Protein 5JUG (pdb70)

InterPro domains:
  IPR049168 Glycosyl hydrolase family 134 [PF21087] (18-165)

Solvent-accessible surface area: 7448 Å² total; per-residue (Å²): 126,89,52,25,123,87,35,85,23,24,62,85,103,3,57,50,2,2,82,56,0,81,97,0,96,139,34,41,8,55,29,21,2,1,0,0,0,1,22,35,19,72,121,0,49,36,91,31,70,113,0,40,124,70,79,15,43,52,0,16,0,0,2,0,34,2,7,0,25,3,0,60,49,20,3,89,74,7,50,87,38,29,42,67,88,47,76,70,0,28,47,2,42,107,30,31,42,79,0,3,49,0,0,73,58,0,24,97,105,42,34,66,95,32,1,0,0,0,17,27,60,20,66,72,0,54,95,63,48,136,56,88,65,8,62,60,10,60,47,1,0,80,30,0,49,48,28,1,83,88,74,84,57,16,41,27,48,53,32,24,27,64,7,106,30,88,103,113

Radius of gyration: 15.14 Å; Cα contacts (8 Å, |Δi|>4): 278; chains: 1; bounding box: 36×38×34 Å

Foldseek 3Di:
DDDPDPWDKDKDFDPPQLVVLVVLVVLPDDLLNVLLLLAQDQNLAFPQPFLVPDAFQSRFEHSNRAGNVLLQVFPPVNDPHHRNVRVVRNVRRVDSNVVVVSVVRSCVVQPVQLSLQCRQPNPVSNVVVPDPLSVVSVSFSVVQSVVCVVDVVNSRGRMRIYIDRDHD

Nearest PDB structures (foldseek):
  5jug-assembly1_A  TM=1.006E+00  e=2.097E-33  Streptomyces sp. NRRL B-16215
  5jts-assembly1_A  TM=9.935E-01  e=2.368E-30  Streptomyces sp.
  5xul-assembly1_B  TM=9.926E-01  e=1.513E-20  Rhizopus microsporus

Organism: NCBI:txid1415550

Structure (mmCIF, N/CA/C/O backbone):
data_5JUG
#
_entry.id   5JUG
#
_cell.length_a   36.707
_cell.length_b   53.841
_cell.length_c   82.636
_cell.angle_alpha   90.00
_cell.angle_beta   90.00
_cell.angle_gamma   90.00
#
_symmetry.space_group_name_H-M   'P 21 21 21'
#
loop_
_entity.id
_entity.type
_entity.pdbx_description
1 polymer beta-1,4-mannanase
2 branched beta-D-mannopyranose-(1-4)-beta-D-mannopyranose-(1-4)-beta-D-mannopyranose-(1-4)-beta-D-mannopyranose-(1-4)-beta-D-mannopyranose
3 non-polymer alpha-D-mannopyranose
4 non-polymer GLYCEROL
5 non-polymer 'CHLORIDE ION'
6 water water
#
loop_
_atom_site.group_PDB
_atom_site.id
_atom_site.type_symbol
_atom_site.label_atom_id
_atom_site.label_alt_id
_atom_site.label_comp_id
_atom_site.label_asym_id
_atom_site.label_entity_id
_atom_site.label_seq_id
_atom_site.pdbx_PDB_ins_code
_atom_site.Cartn_x
_atom_site.Cartn_y
_atom_site.Cartn_z
_atom_site.occupancy
_atom_site.B_iso_or_equiv
_atom_site.auth_seq_id
_atom_site.auth_comp_id
_atom_site.auth_asym_id
_atom_site.auth_atom_id
_atom_site.pdbx_PDB_model_num
ATOM 1 N N . SER A 1 1 ? -12.107 26.816 -0.799 1.00 31.23 6 SER A N 1
ATOM 2 C CA . SER A 1 1 ? -12.962 27.980 -0.372 1.00 31.92 6 SER A CA 1
ATOM 3 C C . SER A 1 1 ? -14.033 27.559 0.645 1.00 31.98 6 SER A C 1
ATOM 4 O O . SER A 1 1 ? -13.806 27.724 1.848 1.00 34.02 6 SER A O 1
ATOM 7 N N . ALA A 1 2 ? -15.164 26.990 0.197 1.00 32.47 7 ALA A N 1
ATOM 8 C CA . ALA A 1 2 ? -16.193 26.510 1.133 1.00 31.65 7 ALA A CA 1
ATOM 9 C C . ALA A 1 2 ? -15.612 25.342 1.946 1.00 29.27 7 ALA A C 1
ATOM 10 O O . ALA A 1 2 ? -14.734 24.602 1.476 1.00 25.94 7 ALA A O 1
ATOM 12 N N . CYS A 1 3 ? -16.098 25.176 3.163 1.00 27.22 8 CYS A N 1
ATOM 13 C CA . CYS A 1 3 ? -15.480 24.214 4.088 1.00 23.62 8 CYS A CA 1
ATOM 14 C C . CYS A 1 3 ? -15.874 22.768 3.788 1.00 22.83 8 CYS A C 1
ATOM 15 O O . CYS A 1 3 ? -16.897 22.516 3.160 1.00 27.12 8 CYS A O 1
ATOM 18 N N . PRO A 1 4 ? -15.051 21.801 4.208 1.00 18.95 9 PRO A N 1
ATOM 19 C CA . PRO A 1 4 ? -15.371 20.409 3.986 1.00 20.81 9 PRO A CA 1
ATOM 20 C C . PRO A 1 4 ? -16.516 19.921 4.865 1.00 24.41 9 PRO A C 1
ATOM 21 O O . PRO A 1 4 ? -16.471 20.082 6.087 1.00 27.37 9 PRO A O 1
ATOM 25 N N . SER A 1 5 ? -17.513 19.322 4.224 1.00 26.02 10 SER A N 1
ATOM 26 C CA . SER A 1 5 ? -18.701 18.763 4.866 1.00 25.53 10 SER A CA 1
ATOM 27 C C . SER A 1 5 ? -18.942 19.107 6.333 1.00 27.18 10 SER A C 1
ATOM 28 O O . SER A 1 5 ? -18.538 18.371 7.257 1.00 31.12 10 SER A O 1
ATOM 31 N N . GLY A 1 6 ? -19.588 20.238 6.531 1.00 25.24 11 GLY A N 1
ATOM 32 C CA . GLY A 1 6 ? -20.042 20.662 7.853 1.00 25.80 11 GLY A CA 1
ATOM 33 C C . GLY A 1 6 ? -19.049 21.346 8.768 1.00 23.43 11 GLY A C 1
ATOM 34 O O . GLY A 1 6 ? -19.456 21.924 9.786 1.00 29.55 11 GLY A O 1
ATOM 35 N N . ALA A 1 7 ? -17.769 21.336 8.397 1.00 17.99 12 ALA A N 1
ATOM 36 C CA . ALA A 1 7 ? -16.708 21.752 9.304 1.00 18.03 12 ALA A CA 1
ATOM 37 C C . ALA A 1 7 ? -16.485 23.275 9.272 1.00 16.51 12 ALA A C 1
ATOM 38 O O . ALA A 1 7 ? -16.927 23.943 8.324 1.00 21.87 12 ALA A O 1
ATOM 40 N N . THR A 1 8 ? -15.825 23.795 10.327 1.00 17.62 13 THR A N 1
ATOM 41 C CA . THR A 1 8 ? -15.358 25.186 10.224 1.00 16.30 13 THR A CA 1
ATOM 42 C C . THR A 1 8 ? -13.949 25.205 9.683 1.00 13.05 13 THR A C 1
ATOM 43 O O . THR A 1 8 ? -13.146 24.322 9.958 1.00 13.22 13 THR A O 1
ATOM 47 N N . CYS A 1 9 ? -13.676 26.230 8.893 1.00 12.64 14 CYS A N 1
ATOM 48 C CA . CYS A 1 9 ? -12.394 26.361 8.234 1.00 10.56 14 CYS A CA 1
ATOM 49 C C . CYS A 1 9 ? -12.082 27.811 7.945 1.00 9.76 14 CYS A C 1
ATOM 50 O O . CYS A 1 9 ? -12.947 28.684 8.030 1.00 12.08 14 CYS A O 1
ATOM 53 N N . GLY A 1 10 ? -10.846 28.072 7.542 1.00 8.42 15 GLY A N 1
ATOM 54 C CA . GLY A 1 10 ? -10.476 29.415 7.143 1.00 9.01 15 GLY A CA 1
ATOM 55 C C . GLY A 1 10 ? -8.993 29.533 6.893 1.00 7.69 15 GLY A C 1
ATOM 56 O O . GLY A 1 10 ? -8.316 28.538 6.686 1.00 7.47 15 GLY A O 1
ATOM 57 N N . SER A 1 11 ? -8.518 30.773 6.886 1.00 7.70 16 SER A N 1
ATOM 58 C CA . SER A 1 11 ? -7.099 31.041 6.699 1.00 7.22 16 SER A CA 1
ATOM 59 C C . SER A 1 11 ? -6.707 32.315 7.400 1.00 6.90 16 SER A C 1
ATOM 60 O O . SER A 1 11 ? -7.541 33.208 7.614 1.00 8.64 16 SER A O 1
ATOM 63 N N . TYR A 1 12 ? -5.432 32.419 7.736 1.00 6.45 17 TYR A N 1
ATOM 64 C CA . TYR A 1 12 ? -4.881 33.617 8.353 1.00 6.79 17 TYR A CA 1
ATOM 65 C C . TYR A 1 12 ? -3.381 33.625 8.167 1.00 6.97 17 TYR A C 1
ATOM 66 O O . TYR A 1 12 ? -2.766 32.615 7.812 1.00 7.52 17 TYR A O 1
ATOM 75 N N . THR A 1 13 ? -2.779 34.783 8.439 1.00 7.42 18 THR A N 1
ATOM 76 C CA . THR A 1 13 ? -1.345 34.968 8.254 1.00 8.29 18 THR A CA 1
ATOM 77 C C . THR A 1 13 ? -0.563 34.622 9.508 1.00 7.87 18 THR A C 1
ATOM 78 O O . THR A 1 13 ? -0.950 35.037 10.600 1.00 9.33 18 THR A O 1
ATOM 82 N N . VAL A 1 14 ? 0.553 33.923 9.322 1.00 7.87 19 VAL A N 1
ATOM 83 C CA . VAL A 1 14 ? 1.495 33.562 10.390 1.00 7.71 19 VAL A CA 1
ATOM 84 C C . VAL A 1 14 ? 2.868 34.078 9.970 1.00 8.03 19 VAL A C 1
ATOM 85 O O . VAL A 1 14 ? 3.448 33.595 9.002 1.00 8.58 19 VAL A O 1
ATOM 89 N N . GLY A 1 15 ? 3.417 35.019 10.721 1.00 10.69 20 GLY A N 1
ATOM 90 C CA . GLY A 1 15 ? 4.721 35.579 10.380 1.00 12.25 20 GLY A CA 1
ATOM 91 C C . GLY A 1 15 ? 5.788 34.505 10.332 1.00 11.95 20 GLY A C 1
ATOM 92 O O . GLY A 1 15 ? 5.856 33.619 11.199 1.00 13.58 20 GLY A O 1
ATOM 93 N N . GLY A 1 16 ? 6.593 34.515 9.279 1.00 11.94 21 GLY A N 1
ATOM 94 C CA . GLY A 1 16 ? 7.680 33.569 9.111 1.00 11.70 21 GLY A CA 1
ATOM 95 C C . GLY A 1 16 ? 7.282 32.221 8.549 1.00 9.38 21 GLY A C 1
ATOM 96 O O . GLY A 1 16 ? 8.148 31.400 8.261 1.00 10.41 21 GLY A O 1
ATOM 97 N N . LEU A 1 17 ? 5.986 31.967 8.355 1.00 8.03 22 LEU A N 1
ATOM 98 C CA . LEU A 1 17 ? 5.562 30.660 7.938 1.00 7.39 22 LEU A CA 1
ATOM 99 C C . LEU A 1 17 ? 6.035 30.343 6.528 1.00 6.88 22 LEU A C 1
ATOM 100 O O . LEU A 1 17 ? 6.359 29.201 6.234 1.00 7.47 22 LEU A O 1
ATOM 105 N N . GLY A 1 18 ? 6.066 31.313 5.625 1.00 7.22 23 GLY A N 1
ATOM 106 C CA . GLY A 1 18 ? 6.511 31.049 4.266 1.00 7.51 23 GLY A CA 1
ATOM 107 C C . GLY A 1 18 ? 7.910 30.501 4.194 1.00 7.51 23 GLY A C 1
ATOM 108 O O . GLY A 1 18 ? 8.188 29.528 3.475 1.00 8.24 23 GLY A O 1
ATOM 109 N N . SER A 1 19 ? 8.829 31.119 4.927 1.00 7.89 24 SER A N 1
ATOM 110 C CA A SER A 1 19 ? 10.198 30.625 4.952 0.70 8.51 24 SER A CA 1
ATOM 111 C CA B SER A 1 19 ? 10.209 30.652 4.988 0.30 8.77 24 SER A CA 1
ATOM 112 C C . SER A 1 19 ? 10.264 29.224 5.547 1.00 8.00 24 SER A C 1
ATOM 113 O O . SER A 1 19 ? 11.046 28.380 5.092 1.00 8.37 24 SER A O 1
ATOM 118 N N . ARG A 1 20 ? 9.432 28.959 6.551 1.00 7.06 25 ARG A N 1
ATOM 119 C CA . ARG A 1 20 ? 9.383 27.635 7.142 1.00 6.90 25 ARG A CA 1
ATOM 120 C C . ARG A 1 20 ? 8.834 26.587 6.159 1.00 6.49 25 ARG A C 1
ATOM 121 O O . ARG A 1 20 ? 9.360 25.468 6.070 1.00 7.14 25 ARG A O 1
ATOM 129 N N . LYS A 1 21 ? 7.783 26.932 5.407 1.00 6.17 26 LYS A N 1
ATOM 130 C CA . LYS A 1 21 ? 7.264 26.022 4.379 1.00 6.56 26 LYS A CA 1
ATOM 131 C C . LYS A 1 21 ? 8.391 25.632 3.433 1.00 6.74 26 LYS A C 1
ATOM 132 O O . LYS A 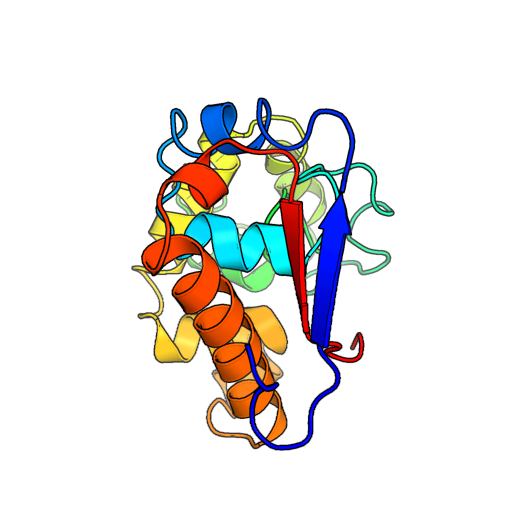1 21 ? 8.513 24.476 3.030 1.00 7.66 26 LYS A O 1
ATOM 138 N N . GLN A 1 22 ? 9.180 26.613 3.004 1.00 7.27 27 GLN A N 1
ATOM 139 C CA . GLN A 1 22 ? 10.284 26.345 2.081 1.00 8.25 27 GLN A CA 1
ATOM 140 C C . GLN A 1 22 ? 11.288 25.395 2.694 1.00 8.18 27 GLN A C 1
ATOM 141 O O . GLN A 1 22 ? 11.793 24.489 2.008 1.00 8.87 27 GLN A O 1
ATOM 147 N N . GLN A 1 23 ? 11.569 25.560 3.980 1.00 8.09 28 GLN A N 1
ATOM 148 C CA . GLN A 1 23 ? 12.485 24.658 4.661 1.00 8.99 28 GLN A CA 1
ATOM 149 C C . GLN A 1 23 ? 11.953 23.238 4.718 1.00 8.88 28 GLN A C 1
ATOM 150 O O . GLN A 1 23 ? 12.698 22.277 4.480 1.00 10.09 28 GLN A O 1
ATOM 156 N N . VAL A 1 24 ? 10.655 23.083 4.976 1.00 7.92 29 VAL A N 1
ATOM 157 C CA . VAL A 1 24 ? 10.032 21.778 5.029 1.00 8.21 29 VAL A CA 1
ATOM 158 C C . VAL A 1 24 ? 10.096 21.093 3.652 1.00 8.45 29 VAL A C 1
ATOM 159 O O . VAL A 1 24 ? 10.434 19.911 3.549 1.00 9.51 29 VAL A O 1
ATOM 163 N N . ARG A 1 25 ? 9.822 21.861 2.593 1.00 8.07 30 ARG A N 1
ATOM 164 C CA A ARG A 1 25 ? 9.866 21.329 1.237 0.50 8.68 30 ARG A CA 1
ATOM 165 C CA B ARG A 1 25 ? 9.878 21.321 1.243 0.50 8.68 30 ARG A CA 1
ATOM 166 C C . ARG A 1 25 ? 11.292 20.915 0.893 1.00 9.70 30 ARG A C 1
ATOM 167 O O . ARG A 1 25 ? 11.516 19.855 0.301 1.00 10.90 30 ARG A O 1
ATOM 182 N N . ASN A 1 26 ? 12.255 21.749 1.238 1.00 10.23 31 ASN A N 1
ATOM 183 C CA . ASN A 1 26 ? 13.637 21.401 0.924 1.00 11.04 31 ASN A CA 1
ATOM 184 C C . ASN A 1 26 ? 14.106 20.180 1.704 1.00 10.99 31 ASN A C 1
ATOM 185 O O . ASN A 1 26 ? 14.957 19.460 1.197 1.00 14.24 31 ASN A O 1
ATOM 190 N N . ALA A 1 27 ? 13.513 19.894 2.865 1.00 10.39 32 ALA A N 1
ATOM 191 C CA . ALA A 1 27 ? 13.788 18.679 3.643 1.00 11.12 32 ALA A CA 1
ATOM 192 C C . ALA A 1 27 ? 13.055 17.453 3.104 1.00 10.70 32 ALA A C 1
ATOM 193 O O . ALA A 1 27 ? 13.170 16.366 3.707 1.00 13.67 32 ALA A O 1
ATOM 195 N N . GLY A 1 28 ? 12.304 17.599 2.010 1.00 10.70 33 GLY A N 1
ATOM 196 C CA . GLY A 1 28 ? 11.642 16.471 1.371 1.00 10.86 33 GLY A CA 1
ATOM 197 C C . GLY A 1 28 ? 10.152 16.422 1.539 1.00 10.25 33 GLY A C 1
ATOM 198 O O . GLY A 1 28 ? 9.517 15.474 1.081 1.00 13.52 33 GLY A O 1
ATOM 199 N N . GLY A 1 29 ? 9.581 17.440 2.181 1.00 9.44 34 GLY A N 1
ATOM 200 C CA . GLY A 1 29 ? 8.158 17.463 2.375 1.00 9.92 34 GLY A CA 1
ATOM 201 C C . GLY A 1 29 ? 7.372 17.787 1.123 1.00 9.87 34 GLY A C 1
ATOM 202 O O . GLY A 1 29 ? 7.617 18.763 0.423 1.00 11.76 34 GLY A O 1
ATOM 203 N N . SER A 1 30 ? 6.433 16.918 0.816 1.00 9.30 35 SER A N 1
ATOM 204 C CA . SER A 1 30 ? 5.478 17.125 -0.281 1.00 9.20 35 SER A CA 1
ATOM 205 C C . SER A 1 30 ? 4.351 18.039 0.118 1.00 7.80 35 SER A C 1
ATOM 206 O O . SER A 1 30 ? 4.239 18.442 1.283 1.00 7.61 35 SER A O 1
ATOM 209 N N . SER A 1 31 ? 3.448 18.364 -0.819 1.00 8.16 36 SER A N 1
ATOM 210 C CA A SER A 1 31 ? 2.251 19.143 -0.430 0.50 8.05 36 SER A CA 1
ATOM 211 C CA B SER A 1 31 ? 2.279 19.124 -0.451 0.50 7.75 36 SER A CA 1
ATOM 212 C C . SER A 1 31 ? 1.375 18.407 0.567 1.00 6.98 36 SER A C 1
ATOM 213 O O . SER A 1 31 ? 0.767 19.050 1.423 1.00 7.97 36 SER A O 1
ATOM 218 N N . LEU A 1 32 ? 1.275 17.077 0.473 1.00 7.14 37 LEU A N 1
ATOM 219 C CA . LEU A 1 32 ? 0.520 16.341 1.490 1.00 6.92 37 LEU A CA 1
ATOM 220 C C . LEU A 1 32 ? 1.233 16.489 2.846 1.00 6.26 37 LEU A C 1
ATOM 221 O O . LEU A 1 32 ? 0.562 16.704 3.867 1.00 6.56 37 LEU A O 1
ATOM 226 N N . ASP A 1 33 ? 2.551 16.377 2.874 1.00 6.51 38 ASP A N 1
ATOM 227 C CA . ASP A 1 33 ? 3.275 16.528 4.139 1.00 6.67 38 ASP A CA 1
ATOM 228 C C . ASP A 1 33 ? 3.086 17.936 4.723 1.00 5.86 38 ASP A C 1
ATOM 229 O O . ASP A 1 33 ? 2.851 18.120 5.932 1.00 6.02 38 ASP A O 1
ATOM 234 N N . LEU A 1 34 ? 3.136 18.955 3.856 1.00 5.67 39 LEU A N 1
ATOM 235 C CA . LEU A 1 34 ? 2.881 20.308 4.306 1.00 5.76 39 LEU A CA 1
ATOM 236 C C . LEU A 1 34 ? 1.468 20.457 4.860 1.00 4.94 39 LEU A C 1
ATOM 237 O O . LEU A 1 34 ? 1.282 21.145 5.866 1.00 5.65 39 LEU A O 1
ATOM 242 N N . ALA A 1 35 ? 0.479 19.833 4.225 1.00 4.93 40 ALA A N 1
ATOM 243 C CA . ALA A 1 35 ? -0.882 19.901 4.738 1.00 5.07 40 ALA A CA 1
ATOM 244 C C . ALA A 1 35 ? -1.012 19.240 6.096 1.00 5.05 40 ALA A C 1
ATOM 245 O O . ALA A 1 35 ? -1.680 19.791 6.987 1.00 5.68 40 ALA A O 1
ATOM 247 N N . VAL A 1 36 ? -0.372 18.084 6.289 1.00 4.99 41 VAL A N 1
ATOM 248 C CA . VAL A 1 36 ? -0.394 17.420 7.597 1.00 5.20 41 VAL A CA 1
ATOM 249 C C . VAL A 1 36 ? 0.239 18.357 8.639 1.00 5.33 41 VAL A C 1
ATOM 250 O O . VAL A 1 36 ? -0.326 18.572 9.715 1.00 6.10 41 VAL A O 1
ATOM 254 N N . ALA A 1 37 ? 1.417 18.895 8.344 1.00 4.90 42 ALA A N 1
ATOM 255 C CA . ALA A 1 37 ? 2.076 19.796 9.273 1.00 5.26 42 ALA A CA 1
ATOM 256 C C . ALA A 1 37 ? 1.222 21.024 9.574 1.00 5.29 42 ALA A C 1
ATOM 257 O O . ALA A 1 37 ? 1.133 21.506 10.715 1.00 6.20 42 ALA A O 1
ATOM 259 N N . MET A 1 38 ? 0.580 21.574 8.545 1.00 5.54 43 MET A N 1
ATOM 260 C CA . MET A 1 38 ? -0.212 22.774 8.694 1.00 5.29 43 MET A CA 1
ATOM 261 C C . MET A 1 38 ? -1.392 22.567 9.620 1.00 5.43 43 MET A C 1
ATOM 262 O O . MET A 1 38 ? -1.777 23.495 10.344 1.00 6.03 43 MET A O 1
ATOM 267 N N . LEU A 1 39 ? -1.994 21.368 9.605 1.00 5.70 44 LEU A N 1
ATOM 268 C CA . LEU A 1 39 ? -3.074 21.069 10.528 1.00 5.98 44 LEU A CA 1
ATOM 269 C C . LEU A 1 39 ? -2.591 21.020 11.982 1.00 5.99 44 LEU A C 1
ATOM 270 O O . LEU A 1 39 ? -3.339 21.374 12.884 1.00 7.50 44 LEU A O 1
ATOM 275 N N . GLN A 1 40 ? -1.361 20.552 12.223 1.00 5.88 45 GLN A N 1
ATOM 276 C CA . GLN A 1 40 ? -0.915 20.277 13.591 1.00 6.18 45 GLN A CA 1
ATOM 277 C C . GLN A 1 40 ? -0.508 21.481 14.393 1.00 6.05 45 GLN A C 1
ATOM 278 O O . GLN A 1 40 ? -0.757 21.513 15.611 1.00 7.22 45 GLN A O 1
ATOM 284 N N . THR A 1 41 ? 0.201 22.436 13.759 1.00 5.95 46 THR A N 1
ATOM 285 C CA . THR A 1 41 ? 0.706 23.592 14.463 1.00 5.87 46 THR A CA 1
ATOM 286 C C . THR A 1 41 ? 0.651 24.778 13.500 1.00 5.76 46 THR A C 1
ATOM 287 O O . THR A 1 41 ? 0.584 24.617 12.297 1.00 7.51 46 THR A O 1
ATOM 291 N N . GLU A 1 42 ? 0.748 25.958 14.083 1.00 5.71 47 GLU A N 1
ATOM 292 C CA . GLU A 1 42 ? 0.726 27.184 13.260 1.00 5.80 47 GLU A CA 1
ATOM 293 C C . GLU A 1 42 ? 2.028 27.460 12.546 1.00 5.96 47 GLU A C 1
ATOM 294 O O . GLU A 1 42 ? 2.006 27.949 11.411 1.00 6.76 47 GLU A O 1
ATOM 300 N N . ARG A 1 43 ? 3.149 27.247 13.235 1.00 5.89 48 ARG A N 1
ATOM 301 C CA A ARG A 1 43 ? 4.449 27.621 12.697 0.40 6.23 48 ARG A CA 1
ATOM 302 C CA B ARG A 1 43 ? 4.478 27.612 12.726 0.40 6.11 48 ARG A CA 1
ATOM 303 C CA C ARG A 1 43 ? 4.466 27.618 12.712 0.20 6.36 48 ARG A CA 1
ATOM 304 C C . ARG A 1 43 ? 5.248 26.425 12.191 1.00 6.04 48 ARG A C 1
ATOM 305 O O . ARG A 1 43 ? 6.407 26.553 11.833 1.00 7.01 48 ARG A O 1
ATOM 327 N N . MET A 1 44 ? 4.602 25.260 12.111 1.00 5.85 49 MET A N 1
ATOM 328 C CA . MET A 1 44 ? 5.304 24.024 11.665 1.00 5.76 49 MET A CA 1
ATOM 329 C C . MET A 1 44 ? 6.534 23.801 12.509 1.00 6.00 49 MET A C 1
ATOM 330 O O . MET A 1 44 ? 7.662 23.642 12.009 1.00 6.94 49 MET A O 1
ATOM 335 N N . ASP A 1 45 ? 6.308 23.765 13.824 1.00 6.54 50 ASP A N 1
ATOM 336 C CA . ASP A 1 45 ? 7.378 23.681 14.805 1.00 7.09 50 ASP A CA 1
ATOM 337 C C . ASP A 1 45 ? 7.074 22.638 15.856 1.00 6.81 50 ASP A C 1
ATOM 338 O O . ASP A 1 45 ? 6.100 21.887 15.746 1.00 8.46 50 ASP A O 1
ATOM 343 N N . THR A 1 46 ? 7.967 22.543 16.845 1.00 6.30 51 THR A N 1
ATOM 344 C CA . THR A 1 46 ? 7.875 21.521 17.854 1.00 7.13 51 THR A CA 1
ATOM 345 C C . THR A 1 46 ? 7.856 22.088 19.270 1.00 7.96 51 THR A C 1
ATOM 346 O O . THR A 1 46 ? 8.153 21.391 20.247 1.00 9.69 51 THR A O 1
ATOM 350 N N . ALA A 1 47 ? 7.396 23.318 19.405 1.00 8.55 52 ALA A N 1
ATOM 351 C CA . ALA A 1 47 ? 7.331 23.981 20.710 1.00 9.75 52 ALA A CA 1
ATOM 352 C C . ALA A 1 47 ? 6.089 23.622 21.506 1.00 8.40 52 ALA A C 1
ATOM 353 O O . ALA A 1 47 ? 5.942 24.090 22.637 1.00 9.57 52 ALA A O 1
ATOM 355 N N . TYR A 1 48 ? 5.173 22.842 20.934 1.00 7.92 53 TYR A N 1
ATOM 356 C CA . TYR A 1 48 ? 4.022 22.313 21.657 1.00 7.06 53 TYR A CA 1
ATOM 357 C C . TYR A 1 48 ? 4.511 21.501 22.851 1.00 7.11 53 TYR A C 1
ATOM 358 O O . TYR A 1 48 ? 5.655 21.113 22.910 1.00 7.46 53 TYR A O 1
ATOM 367 N N . PRO A 1 49 ? 3.634 21.254 23.835 1.00 7.24 54 PRO A N 1
ATOM 368 C CA . PRO A 1 49 ? 4.090 20.556 25.040 1.00 7.75 54 PRO A CA 1
ATOM 369 C C . PRO A 1 49 ? 4.763 19.241 24.692 1.00 7.20 54 PRO A C 1
ATOM 370 O O . PRO A 1 49 ? 4.320 18.533 23.765 1.00 7.41 54 PRO A O 1
ATOM 374 N N . TYR A 1 50 ? 5.795 18.866 25.434 1.00 7.65 55 TYR A N 1
ATOM 375 C CA . TYR A 1 50 ? 6.550 17.668 25.150 1.00 7.68 55 TYR A CA 1
ATOM 376 C C . TYR A 1 50 ? 5.603 16.473 25.045 1.00 6.68 55 TYR A C 1
ATOM 377 O O . TYR A 1 50 ? 4.745 16.247 25.931 1.00 7.74 55 TYR A O 1
ATOM 386 N N . GLY A 1 51 ? 5.757 15.688 23.974 1.00 6.50 56 GLY A N 1
ATOM 387 C CA . GLY A 1 51 ? 4.875 14.541 23.725 1.00 6.47 56 GLY A CA 1
ATOM 388 C C . GLY A 1 51 ? 3.452 14.885 23.412 1.00 6.31 56 GLY A C 1
ATOM 389 O O . GLY A 1 51 ? 2.610 13.988 23.345 1.00 6.65 56 GLY A O 1
ATOM 390 N N . ASP A 1 52 ? 3.144 16.166 23.212 1.00 6.49 57 ASP A N 1
ATOM 391 C CA . ASP A 1 52 ? 1.790 16.702 23.252 1.00 7.55 57 ASP A CA 1
ATOM 392 C C . ASP A 1 52 ? 1.026 16.230 24.507 1.00 7.52 57 ASP A C 1
ATOM 393 O O . ASP A 1 52 ? -0.152 15.917 24.458 1.00 8.85 57 ASP A O 1
ATOM 39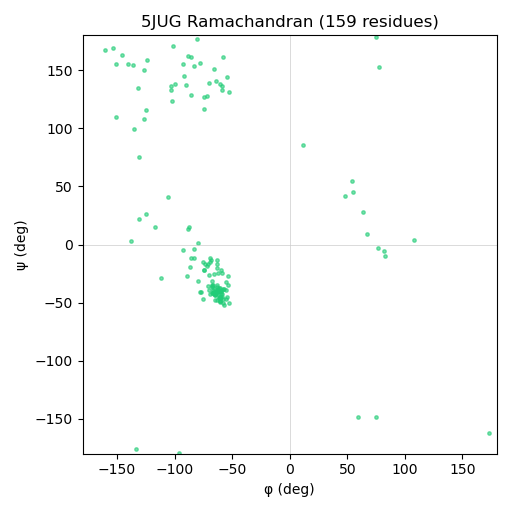8 N N . ASN A 1 53 ? 1.727 16.222 25.646 1.00 7.28 58 ASN A N 1
ATOM 399 C CA . ASN A 1 53 ? 1.143 15.835 26.934 1.00 8.45 58 ASN A CA 1
ATOM 400 C C . ASN A 1 53 ? 0.674 14.404 26.993 1.00 7.88 58 ASN A C 1
ATOM 401 O O . ASN A 1 53 ? -0.216 14.073 27.772 1.00 12.02 58 ASN A O 1
ATOM 406 N N . LYS A 1 54 ? 1.297 13.541 26.210 1.00 7.17 59 LYS A N 1
ATOM 407 C CA . LYS A 1 54 ? 1.034 12.111 26.198 1.00 6.91 59 LYS A CA 1
ATOM 408 C C . LYS A 1 54 ? 2.366 11.402 26.395 1.00 6.66 59 LYS A C 1
ATOM 409 O O . LYS A 1 54 ? 3.425 11.914 26.024 1.00 7.58 59 LYS A O 1
ATOM 415 N N . SER A 1 55 ? 2.296 10.224 27.013 1.00 6.93 60 SER A N 1
ATOM 416 C CA . SER A 1 55 ? 3.457 9.392 27.263 1.00 6.51 60 SER A CA 1
ATOM 417 C C . SER A 1 55 ? 3.234 8.020 26.650 1.00 6.74 60 SER A C 1
ATOM 418 O O . SER A 1 55 ? 2.113 7.590 26.439 1.00 10.27 60 SER A O 1
ATOM 421 N N . GLY A 1 56 ? 4.332 7.299 26.401 1.00 5.74 61 GLY A N 1
ATOM 422 C CA . GLY A 1 56 ? 4.271 5.977 25.814 1.00 5.49 61 GLY A CA 1
ATOM 423 C C . GLY A 1 56 ? 3.958 6.044 24.321 1.00 5.05 61 GLY A C 1
ATOM 424 O O . GLY A 1 56 ? 4.350 6.962 23.619 1.00 5.35 61 GLY A O 1
ATOM 425 N N . ASP A 1 57 ? 3.265 5.000 23.871 1.00 5.11 62 ASP A N 1
ATOM 426 C CA . ASP A 1 57 ? 2.970 4.875 22.457 1.00 4.98 62 ASP A CA 1
ATOM 427 C C . ASP A 1 57 ? 2.174 6.022 21.861 1.00 4.94 62 ASP A C 1
ATOM 428 O O . ASP A 1 57 ? 2.257 6.275 20.643 1.00 5.43 62 ASP A O 1
ATOM 433 N N . ALA A 1 58 ? 1.407 6.748 22.682 1.00 4.83 63 ALA A N 1
ATOM 434 C CA . ALA A 1 58 ? 0.625 7.877 22.173 1.00 4.97 63 ALA A CA 1
ATOM 435 C C . ALA A 1 58 ? 1.415 9.172 22.054 1.00 4.94 63 ALA A C 1
ATOM 436 O O . ALA A 1 58 ? 0.916 10.129 21.465 1.00 5.77 63 ALA A O 1
ATOM 438 N N . ALA A 1 59 ? 2.624 9.218 22.630 1.00 4.88 64 ALA A N 1
ATOM 439 C CA . ALA A 1 59 ? 3.413 10.458 22.635 1.00 4.96 64 ALA A CA 1
ATOM 440 C C . ALA A 1 59 ? 3.680 10.940 21.221 1.00 4.82 64 ALA A C 1
ATOM 441 O O . ALA A 1 59 ? 4.041 10.151 20.344 1.00 5.04 64 ALA A O 1
ATOM 443 N N . ASN A 1 60 ? 3.516 12.255 21.022 1.00 4.70 65 ASN A N 1
ATOM 444 C CA . ASN A 1 60 ? 3.692 12.888 19.728 1.00 4.76 65 ASN A CA 1
ATOM 445 C C . ASN A 1 60 ? 5.023 13.636 19.626 1.00 4.57 65 ASN A C 1
ATOM 446 O O . ASN A 1 60 ? 5.371 14.381 20.538 1.00 5.04 65 ASN A O 1
ATOM 451 N N . PHE A 1 61 ? 5.687 13.457 18.475 1.00 4.44 66 PHE A N 1
ATOM 452 C CA . PHE A 1 61 ? 6.971 14.098 18.209 1.00 4.87 66 PHE A CA 1
ATOM 453 C C . PHE A 1 61 ? 7.025 14.673 16.803 1.00 4.61 66 PHE A C 1
ATOM 454 O O . PHE A 1 61 ? 6.378 14.162 15.885 1.00 5.06 66 PHE A O 1
ATOM 462 N N . GLY A 1 62 ? 7.872 15.693 16.638 1.00 4.75 67 GLY A N 1
ATOM 463 C CA . GLY A 1 62 ? 8.098 16.309 15.360 1.00 4.66 67 GLY A CA 1
ATOM 464 C C . GLY A 1 62 ? 6.970 17.200 14.897 1.00 4.33 67 GLY A C 1
ATOM 465 O O . GLY A 1 62 ? 5.951 17.380 15.588 1.00 4.81 67 GLY A O 1
ATOM 466 N N . ILE A 1 63 ? 7.150 17.808 13.727 1.00 4.78 68 ILE A N 1
ATOM 467 C CA . ILE A 1 63 ? 6.189 18.790 13.250 1.00 4.92 68 ILE A CA 1
ATOM 468 C C . ILE A 1 63 ? 4.889 18.177 12.763 1.00 4.85 68 ILE A C 1
ATOM 469 O O . ILE A 1 63 ? 3.890 18.880 12.616 1.00 6.01 68 ILE A O 1
ATOM 474 N N . PHE A 1 64 ? 4.903 16.866 12.495 1.00 4.71 69 PHE A N 1
ATOM 475 C CA . PHE A 1 64 ? 3.712 16.186 12.050 1.00 4.84 69 PHE A CA 1
ATOM 476 C C . PHE A 1 64 ? 2.934 15.577 13.202 1.00 4.98 69 PHE A C 1
ATOM 477 O O . PHE A 1 64 ? 1.874 15.007 12.984 1.00 5.55 69 PHE A O 1
ATOM 485 N N . LYS A 1 65 ? 3.489 15.664 14.418 1.00 4.82 70 LYS A N 1
ATOM 486 C CA . LYS A 1 65 ? 2.893 15.005 15.607 1.00 4.94 70 LYS A CA 1
ATOM 487 C C . LYS A 1 65 ? 2.691 13.508 15.373 1.00 4.67 70 LYS A C 1
ATOM 488 O O . LYS A 1 65 ? 1.662 12.938 15.695 1.00 5.70 70 LYS A O 1
ATOM 494 N N . GLN A 1 66 ? 3.733 12.889 14.812 1.00 4.84 71 GLN A N 1
ATOM 495 C CA . GLN A 1 66 ? 3.772 11.413 14.716 1.00 4.58 71 GLN A CA 1
ATOM 496 C C . GLN A 1 66 ? 3.806 10.787 16.088 1.00 4.52 71 GLN A C 1
ATOM 497 O O . GLN A 1 66 ? 4.492 11.301 16.996 1.00 5.50 71 GLN A O 1
ATOM 503 N N . ASN A 1 67 ? 3.093 9.685 16.256 1.00 4.22 72 ASN A N 1
ATOM 504 C CA . ASN A 1 67 ? 3.097 9.012 17.552 1.00 4.41 72 ASN A CA 1
ATOM 505 C C . ASN A 1 67 ? 4.162 7.919 17.620 1.00 4.27 72 ASN A C 1
ATOM 506 O O . ASN A 1 67 ? 4.591 7.326 16.624 1.00 4.60 72 ASN A O 1
ATOM 511 N N . TRP A 1 68 ? 4.561 7.641 18.860 1.00 4.35 73 TRP A N 1
ATOM 512 C CA . TRP A 1 68 ? 5.650 6.706 19.110 1.00 4.56 73 TRP A CA 1
ATOM 513 C C . TRP A 1 68 ? 5.343 5.301 18.646 1.00 4.58 73 TRP A C 1
ATOM 514 O O . TRP A 1 68 ? 6.238 4.626 18.124 1.00 5.14 73 TRP A O 1
ATOM 525 N N . LEU A 1 69 ? 4.103 4.815 18.763 1.00 4.77 74 LEU A N 1
ATOM 526 C CA . LEU A 1 69 ? 3.783 3.494 18.219 1.00 4.94 74 LEU A CA 1
ATOM 527 C C . LEU A 1 69 ? 4.200 3.405 16.761 1.00 4.71 74 LEU A C 1
ATOM 528 O O . LEU A 1 69 ? 4.835 2.449 16.327 1.00 5.31 74 LEU A O 1
ATOM 533 N N . MET A 1 70 ? 3.796 4.392 15.971 1.00 4.70 75 MET A N 1
ATOM 534 C CA . MET A 1 70 ? 4.059 4.324 14.542 1.00 5.13 75 MET A CA 1
ATOM 535 C C . MET A 1 70 ? 5.566 4.509 14.241 1.00 4.64 75 MET A C 1
ATOM 536 O O . MET A 1 70 ? 6.118 3.810 13.394 1.00 5.55 75 MET A O 1
ATOM 541 N N . LEU A 1 71 ? 6.207 5.412 14.979 1.00 4.52 76 LEU A N 1
ATOM 542 C CA . LEU A 1 71 ? 7.634 5.633 14.793 1.00 4.63 76 LEU A CA 1
ATOM 543 C C . LEU A 1 71 ? 8.426 4.348 15.067 1.00 4.76 76 LEU A C 1
ATOM 544 O O . LEU A 1 71 ? 9.299 3.978 14.280 1.00 5.70 76 LEU A O 1
ATOM 549 N N . ARG A 1 72 ? 8.145 3.685 16.195 1.00 5.24 77 ARG A N 1
ATOM 550 C CA . ARG A 1 72 ? 8.902 2.489 16.525 1.00 5.83 77 ARG A CA 1
ATOM 551 C C . ARG A 1 72 ? 8.503 1.296 15.680 1.00 5.87 77 ARG A C 1
ATOM 552 O O . ARG A 1 72 ? 9.311 0.360 15.514 1.00 7.57 77 ARG A O 1
ATOM 560 N N . SER A 1 73 ? 7.313 1.293 15.112 1.00 5.45 78 SER A N 1
ATOM 561 C CA . SER A 1 73 ? 6.897 0.193 14.261 1.00 6.14 78 SER A CA 1
ATOM 562 C C . SER A 1 73 ? 7.472 0.272 12.860 1.00 6.20 78 SER A C 1
ATOM 563 O O . SER A 1 73 ? 7.682 -0.751 12.220 1.00 8.62 78 SER A O 1
ATOM 566 N N . ALA A 1 74 ? 7.684 1.490 12.364 1.00 6.15 79 ALA A N 1
ATOM 567 C CA . ALA A 1 74 ? 7.998 1.717 10.947 1.00 6.73 79 ALA A CA 1
ATOM 568 C C . ALA A 1 74 ? 9.388 2.211 10.656 1.00 7.25 79 ALA A C 1
ATOM 569 O O . ALA A 1 74 ? 9.903 1.972 9.544 1.00 9.97 79 ALA A O 1
ATOM 571 N N . CYS A 1 75 ? 10.017 2.931 11.569 1.00 6.41 80 CYS A N 1
ATOM 572 C CA . CYS A 1 75 ? 11.200 3.708 11.218 1.00 7.04 80 CYS A CA 1
ATOM 573 C C . CYS A 1 75 ? 12.450 3.029 11.679 1.00 6.79 80 CYS A C 1
ATOM 574 O O . CYS A 1 75 ? 12.550 2.573 12.828 1.00 7.84 80 CYS A O 1
ATOM 577 N N . ALA A 1 76 ? 13.444 2.947 10.798 1.00 7.23 81 ALA A N 1
ATOM 578 C CA . ALA A 1 76 ? 14.641 2.174 11.117 1.00 7.97 81 ALA A CA 1
ATOM 579 C C . ALA A 1 76 ? 15.358 2.618 12.395 1.00 7.33 81 ALA A C 1
ATOM 580 O O . ALA A 1 76 ? 15.848 1.792 13.162 1.00 8.48 81 ALA A O 1
ATOM 582 N N . GLN A 1 77 ? 15.397 3.925 12.623 1.00 7.32 82 GLN A N 1
ATOM 583 C CA . GLN A 1 77 ? 16.155 4.442 13.768 1.00 7.42 82 GLN A CA 1
ATOM 584 C C . GLN A 1 77 ? 15.516 4.091 15.092 1.00 7.39 82 GLN A C 1
ATOM 585 O O . GLN A 1 77 ? 16.171 4.242 16.126 1.00 8.01 82 GLN A O 1
ATOM 591 N N . PHE A 1 78 ? 14.278 3.601 15.074 1.00 7.33 83 PHE A N 1
ATOM 592 C CA . PHE A 1 78 ? 13.594 3.204 16.293 1.00 7.27 83 PHE A CA 1
ATOM 593 C C . PHE A 1 78 ? 13.267 1.719 16.302 1.00 7.59 83 PHE A C 1
ATOM 594 O O . PHE A 1 78 ? 12.518 1.253 17.175 1.00 8.42 83 PHE A O 1
ATOM 602 N N . GLY A 1 79 ? 13.886 0.937 15.412 1.00 9.43 84 GLY A N 1
ATOM 603 C CA . GLY A 1 79 ? 13.572 -0.477 15.297 1.00 11.10 84 GLY A CA 1
ATOM 604 C C . GLY A 1 79 ? 13.835 -1.244 16.552 1.00 10.52 84 GLY A C 1
ATOM 605 O O . GLY A 1 79 ? 14.840 -1.030 17.249 1.00 11.56 84 GLY A O 1
ATOM 606 N N . GLY A 1 80 ? 12.897 -2.137 16.873 1.00 10.73 85 GLY A N 1
ATOM 607 C CA . GLY A 1 80 ? 13.007 -2.967 18.053 1.00 12.04 85 GLY A CA 1
ATOM 608 C C . GLY A 1 80 ? 12.702 -2.295 19.369 1.00 10.86 85 GLY A C 1
ATOM 609 O O . GLY A 1 80 ? 12.679 -2.957 20.391 1.00 13.33 85 GLY A O 1
ATOM 610 N N . GLN A 1 81 ? 12.413 -0.994 19.369 1.00 9.27 86 GLN A N 1
ATOM 611 C CA . GLN A 1 81 ? 12.199 -0.288 20.633 1.00 8.50 86 GLN A CA 1
ATOM 612 C C . GLN A 1 81 ? 10.773 -0.488 21.110 1.00 7.95 86 GLN A C 1
ATOM 613 O O . GLN A 1 81 ? 9.858 -0.724 20.324 1.00 8.73 86 GLN A O 1
ATOM 619 N N . GLY A 1 82 ? 10.594 -0.389 22.425 1.00 7.68 87 GLY A N 1
ATOM 620 C CA . GLY A 1 82 ? 9.316 -0.585 23.047 1.00 7.57 87 GLY A CA 1
ATOM 621 C C . GLY A 1 82 ? 8.593 0.695 23.432 1.00 7.06 87 GLY A C 1
ATOM 622 O O . GLY A 1 82 ? 9.166 1.788 23.392 1.00 7.17 87 GLY A O 1
ATOM 623 N N . ALA A 1 83 ? 7.338 0.545 23.840 1.00 7.27 88 ALA A N 1
ATOM 624 C CA . ALA A 1 83 ? 6.498 1.668 24.204 1.00 7.04 88 ALA A CA 1
ATOM 625 C C . ALA A 1 83 ? 7.132 2.542 25.284 1.00 7.23 88 ALA A C 1
ATOM 626 O O . ALA A 1 83 ? 7.032 3.770 25.239 1.00 7.57 88 ALA A O 1
ATOM 628 N N . GLY A 1 84 ? 7.786 1.907 26.262 1.00 7.79 89 GLY A N 1
ATOM 629 C CA . GLY A 1 84 ? 8.370 2.654 27.361 1.00 8.93 89 GLY A CA 1
ATOM 630 C C . GLY A 1 84 ? 9.570 3.505 26.993 1.00 7.90 89 GLY A C 1
ATOM 631 O O . GLY A 1 84 ? 9.957 4.378 27.776 1.00 9.29 89 GLY A O 1
ATOM 632 N N . GLN A 1 85 ? 10.150 3.255 25.811 1.00 7.48 90 GLN A N 1
ATOM 633 C CA . GLN A 1 85 ? 11.299 3.991 25.310 1.00 7.84 90 GLN A CA 1
ATOM 634 C C . GLN A 1 85 ? 10.940 5.261 24.525 1.00 6.75 90 GLN A C 1
ATOM 635 O O . GLN A 1 85 ? 11.787 5.832 23.839 1.00 7.42 90 GLN A O 1
ATOM 641 N N . TYR A 1 86 ? 9.673 5.696 24.658 1.00 6.43 91 TYR A N 1
ATOM 642 C CA . TYR A 1 86 ? 9.121 6.791 23.875 1.00 6.15 91 TYR A CA 1
ATOM 643 C C . TYR A 1 86 ? 9.921 8.078 23.915 1.00 6.18 91 TYR A C 1
ATOM 644 O O . TYR A 1 86 ? 9.860 8.842 22.944 1.00 6.34 91 TYR A O 1
ATOM 653 N N . ASP A 1 87 ? 10.681 8.363 24.972 1.00 7.02 92 ASP A N 1
ATOM 654 C CA . ASP A 1 87 ? 11.471 9.578 24.984 1.00 7.34 92 ASP A CA 1
ATOM 655 C C . ASP A 1 87 ? 12.484 9.637 23.841 1.00 6.78 92 ASP A C 1
ATOM 656 O O . ASP A 1 87 ? 12.899 10.725 23.430 1.00 7.86 92 ASP A O 1
ATOM 661 N N . ASN A 1 88 ? 12.849 8.484 23.289 1.00 6.53 93 ASN A N 1
ATOM 662 C CA . ASN A 1 88 ? 13.762 8.466 22.139 1.00 7.24 93 ASN A CA 1
ATOM 663 C C . ASN A 1 88 ? 13.166 9.174 20.925 1.00 6.77 93 ASN A C 1
ATOM 664 O O . ASN A 1 88 ? 13.916 9.631 20.047 1.00 7.36 93 ASN A O 1
ATOM 669 N N . GLY A 1 89 ? 11.851 9.254 20.834 1.00 6.62 94 GLY A N 1
ATOM 670 C CA . GLY A 1 89 ? 11.198 9.938 19.724 1.00 6.50 94 GLY A CA 1
ATOM 671 C C . GLY A 1 89 ? 11.511 11.413 19.685 1.00 6.65 94 GLY A C 1
ATOM 672 O O . GLY A 1 89 ? 11.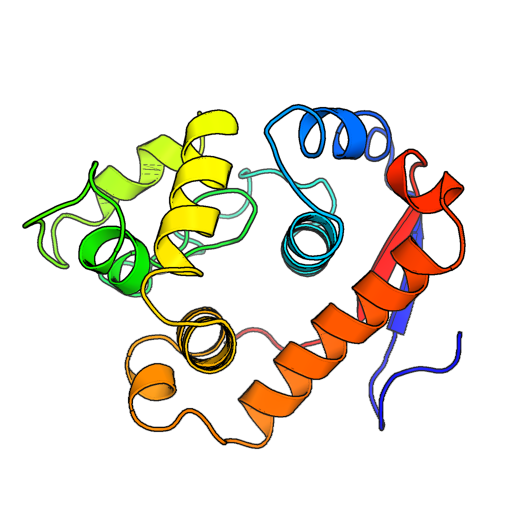366 12.058 18.630 1.00 7.08 94 GLY A O 1
ATOM 673 N N . ALA A 1 90 ? 11.944 11.979 20.806 1.00 7.33 95 ALA A N 1
ATOM 674 C CA . ALA A 1 90 ? 12.259 13.392 20.876 1.00 8.16 95 ALA A CA 1
ATOM 675 C C . ALA A 1 90 ? 13.391 13.808 19.977 1.00 7.28 95 ALA A C 1
ATOM 676 O O . ALA A 1 90 ? 13.513 15.007 19.674 1.00 8.18 95 ALA A O 1
ATOM 678 N N . ALA A 1 91 ? 14.162 12.860 19.436 1.00 7.40 96 ALA A N 1
ATOM 679 C CA . ALA A 1 91 ? 15.147 13.213 18.418 1.00 8.35 96 ALA A CA 1
ATOM 680 C C . ALA A 1 91 ? 14.492 13.997 17.273 1.00 7.54 96 ALA A C 1
ATOM 681 O O . ALA A 1 91 ? 15.142 14.834 16.645 1.00 8.78 96 ALA A O 1
ATOM 683 N N . LEU A 1 92 ? 13.243 13.670 16.939 1.00 6.23 97 LEU A N 1
ATOM 684 C CA . LEU A 1 92 ? 12.588 14.336 15.811 1.00 6.51 97 LEU A CA 1
ATOM 685 C C . LEU A 1 92 ? 12.243 15.772 16.118 1.00 7.25 97 LEU A C 1
ATOM 686 O O . LEU A 1 92 ? 11.984 16.541 15.192 1.00 10.11 97 LEU A O 1
ATOM 691 N N . ASN A 1 93 ? 12.238 16.169 17.393 1.00 6.90 98 ASN A N 1
ATOM 692 C CA . ASN A 1 93 ? 11.920 17.556 17.713 1.00 7.56 98 ASN A CA 1
ATOM 693 C C . ASN A 1 93 ? 13.014 18.513 17.336 1.00 8.59 98 ASN A C 1
ATOM 694 O O . ASN A 1 93 ? 12.725 19.707 17.216 1.00 11.03 98 ASN A O 1
ATOM 699 N N . SER A 1 94 ? 14.234 17.993 17.126 1.00 8.51 99 SER A N 1
ATOM 700 C CA A SER A 1 94 ? 15.353 18.856 16.737 0.70 10.01 99 SER A CA 1
ATOM 701 C CA B SER A 1 94 ? 15.440 18.726 16.825 0.30 9.23 99 SER A CA 1
ATOM 702 C C . SER A 1 94 ? 15.975 18.501 15.415 1.00 9.69 99 SER A C 1
ATOM 703 O O . SER A 1 94 ? 16.940 19.123 15.039 1.00 15.39 99 SER A O 1
ATOM 708 N N . SER A 1 95 ? 15.405 17.571 14.667 1.00 8.04 100 SER A N 1
ATOM 709 C CA . SER A 1 95 ? 15.921 17.241 13.339 1.00 7.89 100 SER A CA 1
ATOM 710 C C . SER A 1 95 ? 14.785 17.129 12.342 1.00 7.29 100 SER A C 1
ATOM 711 O O . SER A 1 95 ? 14.111 16.108 12.254 1.00 7.70 100 SER A O 1
ATOM 714 N N . LEU A 1 96 ? 14.587 18.199 11.576 1.00 7.56 101 LEU A N 1
ATOM 715 C CA . LEU A 1 96 ? 13.553 18.216 10.554 1.00 7.25 101 LEU A CA 1
ATOM 716 C C . LEU A 1 96 ? 13.795 17.158 9.499 1.00 6.55 101 LEU A C 1
ATOM 717 O O . LEU A 1 96 ? 12.874 16.530 8.997 1.00 7.11 101 LEU A O 1
ATOM 722 N N . GLY A 1 97 ? 15.057 16.963 9.111 1.00 6.91 102 GLY A N 1
ATOM 723 C CA . GLY A 1 97 ? 15.347 15.937 8.108 1.00 7.55 102 GLY A CA 1
ATOM 724 C C . GLY A 1 97 ? 14.953 14.544 8.549 1.00 6.90 102 GLY A C 1
ATOM 725 O O . GLY A 1 97 ? 14.386 13.762 7.774 1.00 7.64 102 GLY A O 1
ATOM 726 N N . GLN A 1 98 ? 15.287 14.192 9.786 1.00 6.68 103 GLN A N 1
ATOM 727 C CA . GLN A 1 98 ? 14.887 12.905 10.325 1.00 6.26 103 GLN A CA 1
ATOM 728 C C . GLN A 1 98 ? 13.378 12.800 10.471 1.00 6.09 103 GLN A C 1
ATOM 729 O O . GLN A 1 98 ? 12.792 11.731 10.267 1.00 6.31 103 GLN A O 1
ATOM 735 N N . ASP A 1 99 ? 12.736 13.901 10.852 1.00 5.92 104 ASP A N 1
ATOM 736 C CA . ASP A 1 99 ? 11.270 13.933 10.995 1.00 5.88 104 ASP A CA 1
ATOM 737 C C . ASP A 1 99 ? 10.604 13.561 9.659 1.00 5.59 104 ASP A C 1
ATOM 738 O O . ASP A 1 99 ? 9.720 12.706 9.622 1.00 5.76 104 ASP A O 1
ATOM 743 N N . VAL A 1 100 ? 11.018 14.206 8.577 1.00 5.77 105 VAL A N 1
ATOM 744 C CA . VAL A 1 100 ? 10.458 13.923 7.260 1.00 5.79 105 VAL A CA 1
ATOM 745 C C . VAL A 1 100 ? 10.800 12.505 6.823 1.00 5.66 105 VAL A C 1
ATOM 746 O O . VAL A 1 100 ? 9.953 11.808 6.277 1.00 6.21 105 VAL A O 1
ATOM 750 N N . SER A 1 101 ? 12.036 12.075 7.048 1.00 5.50 106 SER A N 1
ATOM 751 C CA . SER A 1 101 ? 12.414 10.693 6.665 1.00 5.84 106 SER A CA 1
ATOM 752 C C . SER A 1 101 ? 11.522 9.690 7.381 1.00 5.34 106 SER A C 1
ATOM 753 O O . SER A 1 101 ? 11.061 8.728 6.772 1.00 5.99 106 SER A O 1
ATOM 756 N N . CYS A 1 102 ? 11.313 9.914 8.677 1.00 5.21 107 CYS A N 1
ATOM 757 C CA . CYS A 1 102 ? 10.446 9.020 9.447 1.00 5.44 107 CYS A CA 1
ATOM 758 C C . CYS A 1 102 ? 9.005 9.056 8.968 1.00 5.19 107 CYS A C 1
ATOM 759 O O . CYS A 1 102 ? 8.348 8.016 8.854 1.00 5.72 107 CYS A O 1
ATOM 762 N N . LEU A 1 103 ? 8.486 10.248 8.650 1.00 5.23 108 LEU A N 1
ATOM 763 C CA . LEU A 1 103 ? 7.140 10.343 8.104 1.00 5.05 108 LEU A CA 1
ATOM 764 C C . LEU A 1 103 ? 7.004 9.480 6.863 1.00 4.95 108 LEU A C 1
ATOM 765 O O . LEU A 1 103 ? 6.024 8.732 6.717 1.00 5.51 108 LEU A O 1
ATOM 770 N N . HIS A 1 104 ? 7.979 9.573 5.943 1.00 5.04 109 HIS A N 1
ATOM 771 C CA . HIS A 1 104 ? 7.885 8.815 4.720 1.00 5.41 109 HIS A CA 1
ATOM 772 C C . HIS A 1 104 ? 7.998 7.302 4.975 1.00 5.32 109 HIS A C 1
ATOM 773 O O . HIS A 1 104 ?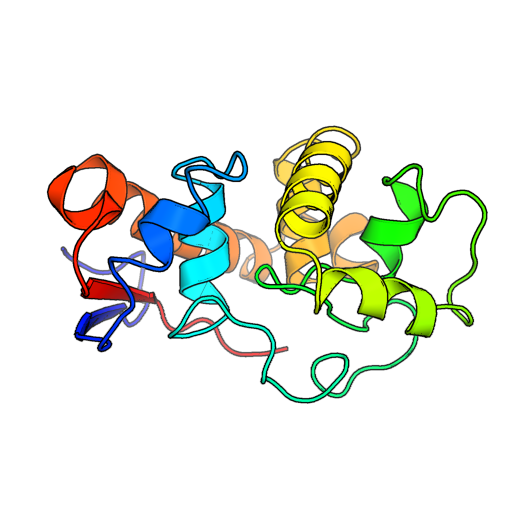 7.306 6.519 4.313 1.00 5.95 109 HIS A O 1
ATOM 780 N N . GLN A 1 105 ? 8.896 6.909 5.849 1.00 5.33 110 GLN A N 1
ATOM 781 C CA . GLN A 1 105 ? 8.986 5.479 6.218 1.00 5.79 110 GLN A CA 1
ATOM 782 C C . GLN A 1 105 ? 7.659 4.965 6.797 1.00 5.34 110 GLN A C 1
ATOM 783 O O . GLN A 1 105 ? 7.217 3.879 6.464 1.00 6.17 110 GLN A O 1
ATOM 789 N N . SER A 1 106 ? 7.046 5.770 7.650 1.00 5.26 111 SER A N 1
ATOM 790 C CA . SER A 1 106 ? 5.779 5.391 8.282 1.00 5.55 111 SER A CA 1
ATOM 791 C C . SER A 1 106 ? 4.668 5.270 7.238 1.00 5.50 111 SER A C 1
ATOM 792 O O . SER A 1 106 ? 3.906 4.293 7.211 1.00 6.19 111 SER A O 1
ATOM 795 N N . GLN A 1 107 ? 4.548 6.265 6.363 1.00 5.55 112 GLN A N 1
ATOM 796 C CA . GLN A 1 107 ? 3.497 6.226 5.342 1.00 6.49 112 GLN A CA 1
ATOM 797 C C . GLN A 1 107 ? 3.678 5.005 4.437 1.00 6.82 112 GLN A C 1
ATOM 798 O O . GLN A 1 107 ? 2.695 4.370 4.047 1.00 8.03 112 GLN A O 1
ATOM 804 N N . SER A 1 108 ? 4.926 4.680 4.079 1.00 6.71 113 SER A N 1
ATOM 805 C CA A SER A 1 108 ? 5.146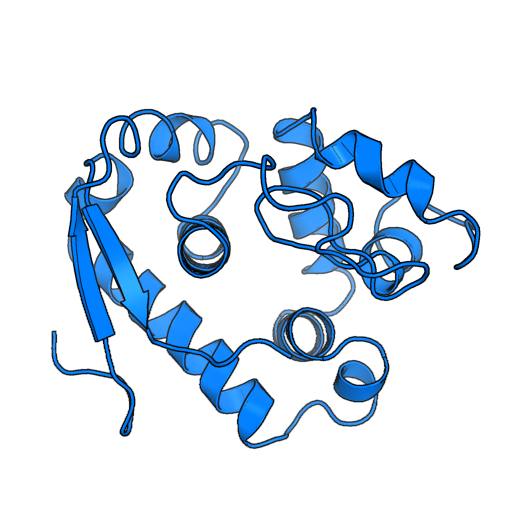 3.518 3.241 0.50 7.92 113 SER A CA 1
ATOM 806 C CA B SER A 1 108 ? 5.226 3.485 3.271 0.50 8.30 113 SER A CA 1
ATOM 807 C C . SER A 1 108 ? 4.876 2.196 3.987 1.00 7.76 113 SER A C 1
ATOM 808 O O . SER A 1 108 ? 4.362 1.242 3.399 1.00 9.75 113 SER A O 1
ATOM 813 N N . HIS A 1 109 ? 5.233 2.134 5.250 1.00 7.24 114 HIS A N 1
ATOM 814 C CA . HIS A 1 109 ? 5.016 0.932 6.053 1.00 7.49 114 HIS A CA 1
ATOM 815 C C . HIS A 1 109 ? 3.531 0.589 6.148 1.00 7.82 114 HIS A C 1
ATOM 816 O O . HIS A 1 109 ? 3.136 -0.560 6.021 1.00 8.84 114 HIS A O 1
ATOM 823 N N . TYR A 1 110 ? 2.714 1.600 6.420 1.00 6.79 115 TYR A N 1
ATOM 824 C CA . TYR A 1 110 ? 1.289 1.397 6.652 1.00 7.09 115 TYR A CA 1
ATOM 825 C C . TYR A 1 110 ? 0.446 1.468 5.391 1.00 7.07 115 TYR A C 1
ATOM 826 O O . TYR A 1 110 ? -0.624 0.881 5.359 1.00 8.29 115 TYR A O 1
ATOM 835 N N . GLY A 1 111 ? 0.906 2.213 4.382 1.00 7.50 116 GLY A N 1
ATOM 836 C CA . GLY A 1 111 ? 0.043 2.685 3.309 1.00 8.10 116 GLY A CA 1
ATOM 837 C C . GLY A 1 111 ? -0.760 3.846 3.817 1.00 7.68 116 GLY A C 1
ATOM 838 O O . GLY A 1 111 ? -1.001 3.972 5.016 1.00 7.78 116 GLY A O 1
ATOM 839 N N . LEU A 1 112 ? -1.164 4.749 2.914 1.00 9.54 117 LEU A N 1
ATOM 840 C CA . LEU A 1 112 ? -1.763 5.989 3.425 1.00 9.95 117 LEU A CA 1
ATOM 841 C C . LEU A 1 112 ? -3.041 5.792 4.203 1.00 10.34 117 LEU A C 1
ATOM 842 O O . LEU A 1 112 ? -3.251 6.536 5.145 1.00 11.18 117 LEU A O 1
ATOM 847 N N . ASP A 1 113 ? -3.925 4.885 3.790 1.00 11.89 118 ASP A N 1
ATOM 848 C CA . ASP A 1 113 ? -5.185 4.686 4.564 1.00 13.01 118 ASP A CA 1
ATOM 849 C C . ASP A 1 113 ? -4.969 4.324 5.998 1.00 11.26 118 ASP A C 1
ATOM 850 O O . ASP A 1 113 ? -5.542 4.970 6.895 1.00 12.34 118 ASP A O 1
ATOM 855 N N . ALA A 1 114 ? -4.170 3.315 6.270 1.00 9.25 119 ALA A N 1
ATOM 856 C CA . ALA A 1 114 ? -3.854 2.914 7.606 1.00 9.04 119 ALA A CA 1
ATOM 857 C C . ALA A 1 114 ? -3.046 3.980 8.253 1.00 7.45 119 ALA A C 1
ATOM 858 O O . ALA A 1 114 ? -3.229 4.204 9.454 1.00 7.95 119 ALA A O 1
ATOM 860 N N . TRP A 1 115 ? -2.169 4.673 7.499 1.00 6.22 120 TRP A N 1
ATOM 861 C CA . TRP A 1 115 ? -1.363 5.696 8.131 1.00 5.32 120 TRP A CA 1
ATOM 862 C C . TRP A 1 115 ? -2.260 6.771 8.734 1.00 4.78 120 TRP A C 1
ATOM 863 O O . TRP A 1 115 ? -2.057 7.195 9.858 1.00 5.15 120 TRP A O 1
ATOM 874 N N . PHE A 1 116 ? -3.266 7.244 7.978 1.00 5.06 121 PHE A N 1
ATOM 875 C CA . PHE A 1 116 ? -4.144 8.274 8.523 1.00 5.09 121 PHE A CA 1
ATOM 876 C C . PHE A 1 116 ? -4.866 7.766 9.758 1.00 5.12 121 PHE A C 1
ATOM 877 O O . PHE A 1 116 ? -5.036 8.534 10.724 1.00 5.51 121 PHE A O 1
ATOM 885 N N . ALA A 1 117 ? -5.313 6.513 9.751 1.00 5.08 122 ALA A N 1
ATOM 886 C CA . ALA A 1 117 ? -6.003 5.964 10.887 1.00 5.36 122 ALA A CA 1
ATOM 887 C C . ALA A 1 117 ? -5.137 5.927 12.143 1.00 4.88 122 ALA A C 1
ATOM 888 O O . ALA A 1 117 ? -5.599 6.278 13.234 1.00 5.56 122 ALA A O 1
ATOM 890 N N . GLY A 1 118 ? -3.905 5.468 12.012 1.00 4.97 123 GLY A N 1
ATOM 891 C CA . GLY A 1 118 ? -2.990 5.465 13.143 1.00 5.13 123 GLY A CA 1
ATOM 892 C C . GLY A 1 118 ? -2.528 6.828 13.549 1.00 4.67 123 GLY A C 1
ATOM 893 O O . GLY A 1 118 ? -2.323 7.110 14.724 1.00 5.25 123 GLY A O 1
ATOM 894 N N . HIS A 1 119 ? -2.338 7.721 12.573 1.00 4.52 124 HIS A N 1
ATOM 895 C CA . HIS A 1 119 ? -1.874 9.076 12.903 1.00 4.60 124 HIS A CA 1
ATOM 896 C C . HIS A 1 119 ? -2.934 9.812 13.720 1.00 4.54 124 HIS A C 1
ATOM 897 O O . HIS A 1 119 ? -2.627 10.540 14.650 1.00 5.26 124 HIS A O 1
ATOM 904 N N . ARG A 1 120 ? -4.203 9.633 13.340 1.00 4.50 125 ARG A N 1
ATOM 905 C CA . ARG A 1 120 ? -5.295 10.255 14.081 1.00 4.61 125 ARG A CA 1
ATOM 906 C C . ARG A 1 120 ? -5.553 9.528 15.401 1.00 4.86 125 ARG A C 1
ATOM 907 O O . ARG A 1 120 ? -5.735 10.200 16.430 1.00 5.15 125 ARG A O 1
ATOM 915 N N . ASN A 1 121 ? -5.627 8.199 15.386 1.00 5.18 126 ASN A N 1
ATOM 916 C CA . ASN A 1 121 ? -6.176 7.481 16.536 1.00 5.46 126 ASN A CA 1
ATOM 917 C C . ASN A 1 121 ? -5.321 6.333 17.024 1.00 5.10 126 ASN A C 1
ATOM 918 O O . ASN A 1 121 ? -5.858 5.462 17.719 1.00 5.72 126 ASN A O 1
ATOM 923 N N . GLY A 1 122 ? -4.020 6.316 16.734 1.00 5.26 127 GLY A N 1
ATOM 924 C CA . GLY A 1 122 ? -3.117 5.379 17.373 1.00 5.38 127 GLY A CA 1
ATOM 925 C C . GLY A 1 122 ? -3.500 3.938 17.138 1.00 5.07 127 GLY A C 1
ATOM 926 O O . GLY A 1 122 ? -4.011 3.543 16.085 1.00 5.55 127 GLY A O 1
ATOM 927 N N . ALA A 1 123 ? -3.192 3.079 18.134 1.00 5.59 128 ALA A N 1
ATOM 928 C CA . ALA A 1 123 ? -3.488 1.651 17.998 1.00 6.15 128 ALA A CA 1
ATOM 929 C C . ALA A 1 123 ? -4.971 1.408 17.748 1.00 5.67 128 ALA A C 1
ATOM 930 O O . ALA A 1 123 ? -5.340 0.516 16.977 1.00 6.42 128 ALA A O 1
ATOM 932 N N . SER A 1 124 ? -5.826 2.182 18.414 1.00 5.69 129 SER A N 1
ATOM 933 C CA . SER A 1 124 ? -7.261 2.001 18.229 1.00 5.89 129 SER A CA 1
ATOM 934 C C . SER A 1 124 ? -7.657 2.277 16.775 1.00 5.61 129 SER A C 1
ATOM 935 O O . SER A 1 124 ? -8.510 1.588 16.201 1.00 6.36 129 SER A O 1
ATOM 938 N N . GLY A 1 125 ? -7.032 3.281 16.157 1.00 5.42 130 GLY A N 1
ATOM 939 C CA . GLY A 1 125 ? -7.257 3.568 14.752 1.00 5.52 130 GLY A CA 1
ATOM 940 C C . GLY A 1 125 ? -6.767 2.492 13.828 1.00 5.52 130 GLY A C 1
ATOM 941 O O . GLY A 1 125 ? -7.437 2.146 12.852 1.00 6.16 130 GLY A O 1
ATOM 942 N N . LEU A 1 126 ? -5.584 1.929 14.119 1.00 5.45 131 LEU A N 1
ATOM 943 C CA . LEU A 1 126 ? -5.095 0.880 13.252 1.00 5.91 131 LEU A CA 1
ATOM 944 C C . LEU A 1 126 ? -6.045 -0.296 13.234 1.00 6.58 131 LEU A C 1
ATOM 945 O O . LEU A 1 126 ? -6.248 -0.918 12.166 1.00 7.84 131 LEU A O 1
ATOM 950 N N . SER A 1 127 ? -6.657 -0.644 14.382 1.00 6.38 132 SER A N 1
ATOM 951 C CA . SER A 1 127 ? -7.544 -1.791 14.380 1.00 7.73 132 SER A CA 1
ATOM 952 C C . SER A 1 127 ? -8.982 -1.443 13.970 1.00 8.05 132 SER A C 1
ATOM 953 O O . SER A 1 127 ? -9.692 -2.322 13.548 1.00 9.44 132 SER A O 1
ATOM 956 N N . SER A 1 128 ? -9.386 -0.164 14.046 1.00 7.22 133 SER A N 1
ATOM 957 C CA . SER A 1 128 ? -10.691 0.321 13.563 1.00 7.49 133 SER A CA 1
ATOM 958 C C . SER A 1 128 ? -10.470 1.558 12.684 1.00 6.37 133 SER A C 1
ATOM 959 O O . SER A 1 128 ? -10.693 2.684 13.111 1.00 6.86 133 SER A O 1
ATOM 962 N N . PRO A 1 129 ? -9.991 1.359 11.463 1.00 6.40 134 PRO A N 1
ATOM 963 C CA . PRO A 1 129 ? -9.487 2.478 10.664 1.00 6.29 134 PRO A CA 1
ATOM 964 C C . PRO A 1 129 ? -10.531 3.230 9.860 1.00 6.84 134 PRO A C 1
ATOM 965 O O . PRO A 1 129 ? -10.221 4.263 9.266 1.00 9.10 134 PRO A O 1
ATOM 969 N N . ASN A 1 130 ? -11.755 2.686 9.761 1.00 7.04 135 ASN A N 1
ATOM 970 C CA . ASN A 1 130 ? -12.785 3.203 8.895 1.00 7.61 135 ASN A CA 1
ATOM 971 C C . ASN A 1 130 ? -13.872 3.931 9.620 1.00 8.75 135 ASN A C 1
ATOM 972 O O . ASN A 1 130 ? -14.994 3.973 9.170 1.00 16.79 135 ASN A O 1
ATOM 977 N N . THR A 1 131 ? -13.525 4.721 10.604 1.00 7.63 136 THR A N 1
ATOM 978 C CA . THR A 1 131 ? -14.497 5.471 11.371 1.00 7.34 136 THR A CA 1
ATOM 979 C C . THR A 1 131 ? -14.819 6.826 10.777 1.00 6.46 136 THR A C 1
ATOM 980 O O . THR A 1 131 ? -14.040 7.421 10.003 1.00 7.26 136 THR A O 1
ATOM 984 N N . ALA A 1 132 ? -15.942 7.374 11.218 1.00 7.34 137 ALA A N 1
ATOM 985 C CA . ALA A 1 132 ? -16.345 8.708 10.803 1.00 7.97 137 ALA A CA 1
ATOM 986 C C . ALA A 1 132 ? -15.340 9.758 11.251 1.00 6.80 137 ALA A C 1
ATOM 987 O O . ALA A 1 132 ? -15.031 10.704 10.506 1.00 7.23 137 ALA A O 1
ATOM 989 N N . ASP A 1 133 ? -14.793 9.629 12.458 1.00 6.26 138 ASP A N 1
ATOM 990 C CA . ASP A 1 133 ? -13.823 10.597 12.927 1.00 6.19 138 ASP A CA 1
ATOM 991 C C . ASP A 1 133 ? -12.543 10.568 12.096 1.00 5.67 138 ASP A C 1
ATOM 992 O O . ASP A 1 133 ? -12.004 11.623 11.724 1.00 6.27 138 ASP A O 1
ATOM 997 N N . ILE A 1 134 ? -12.046 9.380 11.780 1.00 5.29 139 ILE A N 1
ATOM 998 C CA . ILE A 1 134 ? -10.829 9.286 10.964 1.00 5.54 139 ILE A CA 1
ATOM 999 C C . ILE A 1 134 ? -11.092 9.853 9.560 1.00 5.50 139 ILE A C 1
ATOM 1000 O O . ILE A 1 134 ? -10.262 10.575 9.005 1.00 6.13 139 ILE A O 1
ATOM 1005 N N . ALA A 1 135 ? -12.258 9.546 8.994 1.00 6.08 140 ALA A N 1
ATOM 1006 C CA . ALA A 1 135 ? -12.587 10.095 7.683 1.00 6.79 140 ALA A CA 1
ATOM 1007 C C . ALA A 1 135 ? -12.623 11.627 7.703 1.00 6.62 140 ALA A C 1
ATOM 1008 O O . ALA A 1 135 ? -12.167 12.276 6.751 1.00 7.18 140 ALA A O 1
ATOM 1010 N N . ALA A 1 136 ? -13.152 12.216 8.761 1.00 6.78 141 ALA A N 1
ATOM 1011 C CA . ALA A 1 136 ? -13.195 13.666 8.858 1.00 7.35 141 ALA A CA 1
ATOM 1012 C C . ALA A 1 136 ? -11.786 14.267 9.005 1.00 6.38 141 ALA A C 1
ATOM 1013 O O . ALA A 1 136 ? -11.504 15.348 8.480 1.00 7.04 141 ALA A O 1
ATOM 1015 N N . TYR A 1 137 ? -10.905 13.575 9.714 1.00 6.32 142 TYR A N 1
ATOM 1016 C CA . TYR A 1 137 ? -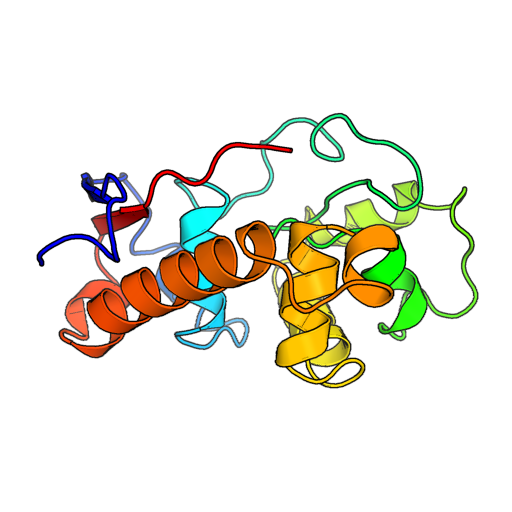9.507 14.027 9.827 1.00 6.01 142 TYR A CA 1
ATOM 1017 C C . TYR A 1 137 ? -8.822 14.022 8.458 1.00 5.56 142 TYR A C 1
ATOM 1018 O O . TYR A 1 137 ? -8.181 14.998 8.058 1.00 5.95 142 TYR A O 1
ATOM 1027 N N . LYS A 1 138 ? -8.990 12.916 7.742 1.00 5.72 143 LYS A N 1
ATOM 1028 C CA . LYS A 1 138 ? -8.418 12.795 6.399 1.00 6.72 143 LYS A CA 1
ATOM 1029 C C . LYS A 1 138 ? -8.987 13.890 5.488 1.00 6.82 143 LYS A C 1
ATOM 1030 O O . LYS A 1 138 ? -8.253 14.515 4.719 1.00 7.71 143 LYS A O 1
ATOM 1036 N N . ALA A 1 139 ? -10.282 14.135 5.573 1.00 7.16 144 ALA A N 1
ATOM 1037 C CA . ALA A 1 139 ? -10.907 15.158 4.755 1.00 8.19 144 ALA A CA 1
ATOM 1038 C C . ALA A 1 139 ? -10.319 16.540 5.051 1.00 7.19 144 ALA A C 1
ATOM 1039 O O . ALA A 1 139 ? -10.149 17.350 4.126 1.00 7.80 144 ALA A O 1
ATOM 1041 N N . ALA A 1 140 ? -10.051 16.827 6.326 1.00 6.78 145 ALA A N 1
ATOM 1042 C CA . ALA A 1 140 ? -9.444 18.102 6.694 1.00 6.52 145 ALA A CA 1
ATOM 1043 C C . ALA A 1 140 ? -8.085 18.252 6.032 1.00 5.61 145 ALA A C 1
ATOM 1044 O O . ALA A 1 140 ? -7.764 19.317 5.455 1.00 5.93 145 ALA A O 1
ATOM 1046 N N . VAL A 1 141 ? -7.247 17.219 6.136 1.00 5.43 146 VAL A N 1
ATOM 1047 C CA . VAL A 1 141 ? -5.925 17.285 5.525 1.00 5.43 146 VAL A CA 1
ATOM 1048 C C . VAL A 1 141 ? -6.019 17.481 4.015 1.00 5.34 146 VAL A C 1
ATOM 1049 O O . VAL A 1 141 ? -5.287 18.297 3.464 1.00 5.62 146 VAL A O 1
ATOM 1053 N N . TYR A 1 142 ? -6.906 16.728 3.365 1.00 5.79 147 TYR A N 1
ATOM 1054 C CA . TYR A 1 142 ? -7.008 16.858 1.907 1.00 5.96 147 TYR A CA 1
ATOM 1055 C C . TYR A 1 142 ? -7.617 18.172 1.483 1.00 6.21 147 TYR A C 1
ATOM 1056 O O . TYR A 1 142 ? -7.296 18.672 0.400 1.00 6.77 147 TYR A O 1
ATOM 1065 N N . TRP A 1 143 ? -8.446 18.814 2.312 1.00 6.01 148 TRP A N 1
ATOM 1066 C CA . TRP A 1 143 ? -8.943 20.145 2.000 1.00 6.41 148 TRP A CA 1
ATOM 1067 C C . TRP A 1 143 ? -7.786 21.163 2.084 1.00 5.34 148 TRP A C 1
ATOM 1068 O O . TRP A 1 143 ? -7.622 22.008 1.199 1.00 5.91 148 TRP A O 1
ATOM 1079 N N . ILE A 1 144 ? -6.947 21.041 3.116 1.00 5.43 149 ILE A N 1
ATOM 1080 C CA . ILE A 1 144 ? -5.789 21.933 3.209 1.00 5.58 149 ILE A CA 1
ATOM 1081 C C . ILE A 1 144 ? -4.891 21.713 1.987 1.00 5.61 149 ILE A C 1
ATOM 1082 O O . ILE A 1 144 ? -4.443 22.666 1.351 1.00 6.09 149 ILE A O 1
ATOM 1087 N N . LYS A 1 145 ? -4.646 20.444 1.643 1.00 5.81 150 LYS A N 1
ATOM 1088 C CA . LYS A 1 145 ? -3.825 20.155 0.464 1.00 6.14 150 LYS A CA 1
ATOM 1089 C C . LYS A 1 145 ? -4.406 20.756 -0.802 1.00 6.02 150 LYS A C 1
ATOM 1090 O O . LYS A 1 145 ? -3.645 21.257 -1.633 1.00 6.75 150 LYS A O 1
ATOM 1096 N N . ALA A 1 146 ? -5.727 20.724 -0.961 1.00 5.60 151 ALA A N 1
ATOM 1097 C CA . ALA A 1 146 ? -6.340 21.323 -2.129 1.00 6.17 151 ALA A CA 1
ATOM 1098 C C . ALA A 1 146 ? -6.053 22.814 -2.180 1.00 6.36 151 ALA A C 1
ATOM 1099 O O . ALA A 1 146 ? -5.892 23.366 -3.287 1.00 7.09 151 ALA A O 1
ATOM 1101 N N . GLN A 1 147 ? -6.027 23.514 -1.038 1.00 6.16 152 GLN A N 1
ATOM 1102 C CA . GLN A 1 147 ? -5.720 24.937 -1.065 1.00 6.77 152 GLN A CA 1
ATOM 1103 C C . GLN A 1 147 ? -4.263 25.160 -1.514 1.00 6.67 152 GLN A C 1
ATOM 1104 O O . GLN A 1 147 ? -3.963 26.095 -2.246 1.00 8.06 152 GLN A O 1
ATOM 1110 N N . LEU A 1 148 ? -3.365 24.297 -1.044 1.00 7.18 153 LEU A N 1
ATOM 1111 C CA . LEU A 1 148 ? -1.993 24.389 -1.449 1.00 8.01 153 LEU A CA 1
ATOM 1112 C C . LEU A 1 148 ? -1.831 24.088 -2.935 1.00 8.22 153 LEU A C 1
ATOM 1113 O O . LEU A 1 148 ? -1.084 24.778 -3.639 1.00 11.49 153 LEU A O 1
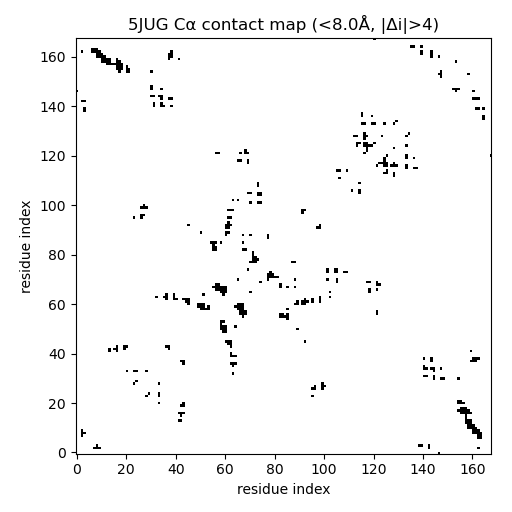ATOM 1118 N N . ASP A 1 149 ? -2.516 23.066 -3.414 1.00 7.30 154 ASP A N 1
ATOM 1119 C CA . ASP A 1 149 ? -2.422 22.645 -4.831 1.00 8.11 154 ASP A CA 1
ATOM 1120 C C . ASP A 1 149 ? -3.020 23.668 -5.767 1.00 8.15 154 ASP A C 1
ATOM 1121 O O . ASP A 1 149 ? -2.564 23.806 -6.898 1.00 9.43 154 ASP A O 1
ATOM 1126 N N . ALA A 1 150 ? -4.033 24.401 -5.322 1.00 7.69 155 ALA A N 1
ATOM 1127 C CA . ALA A 1 150 ? -4.742 25.302 -6.224 1.00 8.21 155 ALA A CA 1
ATOM 1128 C C . ALA A 1 150 ? -3.955 26.543 -6.545 1.00 7.58 155 ALA A C 1
ATOM 1129 O O . ALA A 1 150 ? -4.220 27.191 -7.552 1.00 9.02 155 ALA A O 1
ATOM 1131 N N . ASP A 1 151 ? -2.996 26.926 -5.712 1.00 7.57 156 ASP A N 1
ATOM 1132 C CA . ASP A 1 151 ? -2.215 28.145 -5.964 1.00 8.24 156 ASP A CA 1
ATOM 1133 C C . ASP A 1 151 ? -0.850 27.945 -5.359 1.00 7.75 156 ASP A C 1
ATOM 1134 O O . ASP A 1 151 ? -0.702 27.924 -4.139 1.00 8.10 156 ASP A O 1
ATOM 1139 N N . SER A 1 152 ? 0.167 27.807 -6.200 1.00 9.07 157 SER A N 1
ATOM 1140 C CA . SER A 1 152 ? 1.508 27.545 -5.711 1.00 9.14 157 SER A CA 1
ATOM 1141 C C . SER A 1 152 ? 2.115 28.636 -4.850 1.00 7.70 157 SER A C 1
ATOM 1142 O O . SER A 1 152 ? 3.052 28.366 -4.115 1.00 8.22 157 SER A O 1
ATOM 1145 N N . ALA A 1 153 ? 1.552 29.844 -4.891 1.00 7.74 158 ALA A N 1
ATOM 1146 C CA . ALA A 1 153 ? 1.971 30.846 -3.934 1.00 8.17 158 ALA A CA 1
ATOM 1147 C C . ALA A 1 153 ? 1.830 30.345 -2.501 1.00 7.73 158 ALA A C 1
ATOM 1148 O O . ALA A 1 153 ? 2.596 30.736 -1.625 1.00 8.29 158 ALA A O 1
ATOM 1150 N N . ASN A 1 154 ? 0.837 29.505 -2.255 1.00 6.61 159 ASN A N 1
ATOM 1151 C CA . ASN A 1 154 ? 0.568 28.982 -0.928 1.00 6.34 159 ASN A CA 1
ATOM 1152 C C . ASN A 1 154 ? 1.644 28.025 -0.421 1.00 6.13 159 ASN A C 1
ATOM 1153 O O . ASN A 1 154 ? 1.659 27.721 0.775 1.00 6.81 159 ASN A O 1
ATOM 1158 N N . LEU A 1 155 ? 2.536 27.561 -1.302 1.00 6.72 160 LEU A N 1
ATOM 1159 C CA . LEU A 1 155 ? 3.688 26.761 -0.882 1.00 7.51 160 LEU A CA 1
ATOM 1160 C C . LEU A 1 155 ? 4.795 27.579 -0.232 1.00 7.84 160 LEU A C 1
ATOM 1161 O O . LEU A 1 155 ? 5.676 26.985 0.373 1.00 9.00 160 LEU A O 1
ATOM 1166 N N . GLY A 1 156 ? 4.762 28.905 -0.388 1.00 7.97 161 GLY A N 1
ATOM 1167 C CA . GLY A 1 156 ? 5.831 29.739 0.102 1.00 8.23 161 GLY A CA 1
ATOM 1168 C C . GLY A 1 156 ? 5.422 31.025 0.778 1.00 8.18 161 GLY A C 1
ATOM 1169 O O . GLY A 1 156 ? 6.306 31.792 1.169 1.00 9.69 161 GLY A O 1
ATOM 1170 N N . ASN A 1 157 ? 4.122 31.267 0.926 1.00 8.18 162 ASN A N 1
ATOM 1171 C CA . ASN A 1 157 ? 3.662 32.497 1.577 1.00 8.07 162 ASN A CA 1
ATOM 1172 C C . ASN A 1 157 ? 3.363 32.239 3.057 1.00 6.87 162 ASN A C 1
ATOM 1173 O O . ASN A 1 157 ? 3.519 31.129 3.575 1.00 7.38 162 ASN A O 1
ATOM 1178 N N . ASP A 1 158 ? 2.925 33.293 3.747 1.00 7.08 163 ASP A N 1
ATOM 1179 C CA . ASP A 1 158 ? 2.686 33.210 5.178 1.00 7.38 163 ASP A CA 1
ATOM 1180 C C . ASP A 1 158 ? 1.273 32.744 5.535 1.00 7.59 163 ASP A C 1
ATOM 1181 O O . ASP A 1 158 ? 0.874 32.803 6.709 1.00 8.54 163 ASP A O 1
ATOM 1186 N N . THR A 1 159 ? 0.513 32.214 4.579 1.00 6.91 164 THR A N 1
ATOM 1187 C CA . THR A 1 159 ? -0.864 31.836 4.852 1.00 6.57 164 THR A CA 1
ATOM 1188 C C . THR A 1 159 ? -0.979 30.440 5.421 1.00 5.77 164 THR A C 1
ATOM 1189 O O . THR A 1 159 ? -0.461 29.484 4.837 1.00 6.55 164 THR A O 1
ATOM 1193 N N . ARG A 1 160 ? -1.697 30.336 6.534 1.00 6.08 165 ARG A N 1
ATOM 1194 C CA . ARG A 1 160 ? -2.120 29.096 7.118 1.00 5.90 165 ARG A CA 1
ATOM 1195 C C . ARG A 1 160 ? -3.588 28.831 6.804 1.00 5.79 165 ARG A C 1
ATOM 1196 O O . ARG A 1 160 ? -4.432 29.689 7.095 1.00 7.78 165 ARG A O 1
ATOM 1204 N N . PHE A 1 161 ? -3.890 27.686 6.184 1.00 5.93 166 PHE A N 1
ATOM 1205 C CA . PHE A 1 161 ? -5.233 27.197 5.976 1.00 6.25 166 PHE A CA 1
ATOM 1206 C C . PHE A 1 161 ? -5.523 26.168 7.039 1.00 6.62 166 PHE A C 1
ATOM 1207 O O . PHE A 1 161 ? -4.681 25.331 7.369 1.00 8.24 166 PHE A O 1
ATOM 1215 N N . TRP A 1 162 ? -6.739 26.213 7.607 1.00 6.56 167 TRP A N 1
ATOM 1216 C CA . TRP A 1 162 ? -7.083 25.340 8.721 1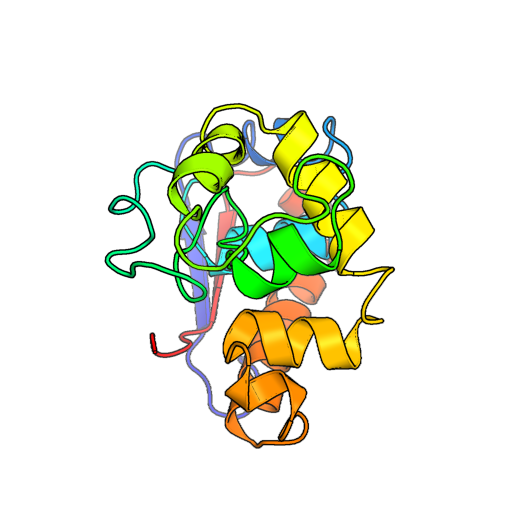.00 6.65 167 TRP A CA 1
ATOM 1217 C C . TRP A 1 162 ? -8.512 24.838 8.593 1.00 6.50 167 TRP A C 1
ATOM 1218 O O . TRP A 1 162 ? -9.370 25.471 7.996 1.00 6.85 167 TRP A O 1
ATOM 1229 N N . VAL A 1 163 ? -8.721 23.686 9.229 1.00 7.12 168 VAL A N 1
ATOM 1230 C CA . VAL A 1 163 ? -10.041 23.094 9.435 1.00 7.38 168 VAL A CA 1
ATOM 1231 C C . VAL A 1 163 ? -10.086 22.718 10.890 1.00 7.20 168 VAL A C 1
ATOM 1232 O O . VAL A 1 163 ? -9.132 22.127 11.412 1.00 7.95 168 VAL A O 1
ATOM 1236 N N . GLN A 1 164 ? -11.177 23.023 11.581 1.00 7.89 169 GLN A N 1
ATOM 1237 C CA . GLN A 1 164 ? -11.253 22.671 13.013 1.00 8.60 169 GLN A CA 1
ATOM 1238 C C . GLN A 1 164 ? -11.484 21.180 13.156 1.00 8.07 169 GLN A C 1
ATOM 1239 O O . GLN A 1 164 ? -12.503 20.654 12.737 1.00 9.41 169 GLN A O 1
ATOM 1245 N N . VAL A 1 165 ? -10.510 20.517 13.763 1.00 7.79 170 VAL A N 1
ATOM 1246 C CA . VAL A 1 165 ? -10.548 19.080 14.001 1.00 8.13 170 VAL A CA 1
ATOM 1247 C C . VAL A 1 165 ? -10.302 18.881 15.491 1.00 8.13 170 VAL A C 1
ATOM 1248 O O . VAL A 1 165 ? -9.182 19.140 15.970 1.00 8.44 170 VAL A O 1
ATOM 1252 N N . PRO A 1 166 ? -11.334 18.503 16.260 1.00 9.02 171 PRO A N 1
ATOM 1253 C CA A PRO A 1 166 ? -11.141 18.466 17.711 0.50 8.73 171 PRO A CA 1
ATOM 1254 C CA B PRO A 1 166 ? -11.175 18.433 17.720 0.50 8.57 171 PRO A CA 1
ATOM 1255 C C . PRO A 1 166 ? -10.022 17.551 18.155 1.00 7.65 171 PRO A C 1
ATOM 1256 O O . PRO A 1 166 ? -9.821 16.478 17.609 1.00 8.32 171 PRO A O 1
ATOM 1263 N N . ALA A 1 167 ? -9.287 18.026 19.143 1.00 8.51 172 ALA A N 1
ATOM 1264 C CA . ALA A 1 167 ? -8.169 17.293 19.682 1.00 8.52 172 ALA A CA 1
ATOM 1265 C C . ALA A 1 167 ? -8.659 16.079 20.464 1.00 8.87 172 ALA A C 1
ATOM 1266 O O . ALA A 1 167 ? -9.639 16.166 21.218 1.00 10.90 172 ALA A O 1
ATOM 1268 N N . ILE A 1 168 ? -7.956 14.974 20.293 1.00 8.68 173 ILE A N 1
ATOM 1269 C CA . ILE A 1 168 ? -8.204 13.743 21.035 1.00 9.20 173 ILE A CA 1
ATOM 1270 C C . ILE A 1 168 ? -6.921 13.193 21.617 1.00 9.70 173 ILE A C 1
ATOM 1271 O O . ILE A 1 168 ? -5.817 13.700 21.280 0.80 9.42 173 ILE A O 1
#

B-factor: mean 10.5, std 6.98, range [4.22, 54.75]

Sequence (168 aa):
SACPSGATCGSYTVGGLGSSRKQQVRRNAGGSSSLDLAVAMLQTERRRMDTAYPYGDNKSGDAANFGIFKQNWLMLRSACAQFGGQGAGQYDNGAALNSSSLGQDVSCLHQSQSSHYGLDAWFAGHRNGASGLSSPNTADIAAYKAAVYWIKAQLDADSANLGNDTRFWVQVPPAI

Secondary structure (DSSP, 8-state):
-PPSTT--EEEEE-TTHHHHHHHHHHTT--HHHHHHHHHH-SSS-S-SSGGGG--GGG-EETTTTEEHHHHHHH-GGGTT--GGGGGGGGGGGT-HHHHHHHHHHHHHHH-HHHHHHHHHHHHHHHHSTT-HHHHHHHHHHHHHHHHHHH-GGGGTSSEEEEE-----